Protein AF-A0A3D0PUE8-F1 (afdb_monomer)

pLDDT: mean 92.36, std 8.69, range [38.34, 98.5]

Solvent-accessible surface area (backbone atoms only — not comparable to full-atom values): 8683 Å² total; per-residue (Å²): 108,84,84,50,48,65,60,51,65,65,48,46,62,57,43,50,52,47,42,56,56,14,50,55,52,7,50,56,51,4,50,55,37,18,50,26,59,74,43,86,53,63,69,52,21,52,54,32,52,50,51,32,50,50,40,72,72,44,59,66,70,58,44,36,52,46,37,62,48,51,51,49,52,54,34,46,77,72,75,39,86,54,88,86,56,66,72,65,57,38,51,28,52,28,46,15,56,38,47,11,32,55,42,12,49,44,49,39,49,26,54,68,70,52,66,64,65,62,54,54,51,42,46,74,73,66,44,50,73,66,53,40,37,67,72,54,46,47,60,53,22,51,62,62,23,45,65,60,53,51,53,49,54,57,48,49,54,48,55,63,68,69,67,129

Mean predicted aligned error: 4.77 Å

Foldseek 3Di:
DVVCVVVCVVCVVVLVVLLVLLLVLLLVLLVLLLCQCPDPPVVSNVVSVVLLCVLQVDDLVVLLVCLVPVVCVVCVVVVHHCPPPDSSVSSSVSSNSNSSSVSNVLLNVLQVPDDVVLLVVCVVVVDDPVRCCVPPRPVSSCVSSVVVSVVSSVVSSVVSVPDD

Sequence (164 aa):
MKQYLPALLKALPTTLYLLFISVFFALILGFFLAWAEVGRIRPLKGIASVFISFMRGTPMLVQILLIFILIPMIAYQNGVDTNNWNPSLYAIVAFSLNESAFFAEIFRSAYLSLDRGQMEAAESLGMNKWQLFRRVIFPQAAASALPNTTNMILELMKNTSIEP

Nearest PDB structures (foldseek):
  3tui-assembly2_E  TM=7.353E-01  e=2.974E-04  Escherichia coli K-12
  7cad-assembly1_A  TM=7.618E-01  e=9.960E-04  Mycolicibacterium smegmatis MC2 155
  8y5f-assembly1_C  TM=7.911E-01  e=8.771E-03  Escherichia coli
  2onk-assembly2_I  TM=7.754E-01  e=1.117E-02  Archaeoglobus fulgidus
  2r6g-assembly1_F  TM=7.126E-01  e=6.888E-03  Escherichia coli K-12

Secondary structure (DSSP, 8-state):
-TTTHHHHHHHHHHHHHHHHHHHHHHHHHHHHHHHHHHSS-HHHHHHHHHHHHHHHHS-HHHHHHHHHHHHHHHHHHTT---TTS-THHHHHHHHHHHHHHHHHHHHHHHHHTS-HHHHHHHHHTT--HHHHIIIIIHHHHHHHHHHHHHHHHHHHHHHHHH--

Radius of gyration: 19.35 Å; Cα contacts (8 Å, |Δi|>4): 150; chains: 1; bounding box: 57×30×55 Å

Structure (mmCIF, N/CA/C/O backbone):
data_AF-A0A3D0PUE8-F1
#
_entry.id   AF-A0A3D0PUE8-F1
#
loop_
_atom_site.group_PDB
_atom_site.id
_atom_site.type_symbol
_atom_site.label_atom_id
_atom_site.label_alt_id
_atom_site.label_comp_id
_atom_site.label_asym_id
_atom_site.label_entity_id
_atom_site.label_seq_id
_atom_site.pdbx_PDB_ins_code
_atom_site.Cartn_x
_atom_site.Cartn_y
_atom_site.Cartn_z
_atom_site.occupancy
_atom_site.B_iso_or_equiv
_atom_site.auth_seq_id
_atom_site.auth_comp_id
_atom_site.auth_asym_id
_atom_site.auth_atom_id
_atom_site.pdbx_PDB_model_num
ATOM 1 N N . MET A 1 1 ? 34.997 -7.380 -2.656 1.00 60.44 1 MET A N 1
ATOM 2 C CA . MET A 1 1 ? 34.155 -6.260 -2.165 1.00 60.44 1 MET A CA 1
ATOM 3 C C . MET A 1 1 ? 34.496 -4.923 -2.839 1.00 60.44 1 MET A C 1
ATOM 5 O O . MET A 1 1 ? 33.617 -4.372 -3.484 1.00 60.44 1 MET A O 1
ATOM 9 N N . LYS A 1 2 ? 35.755 -4.440 -2.812 1.00 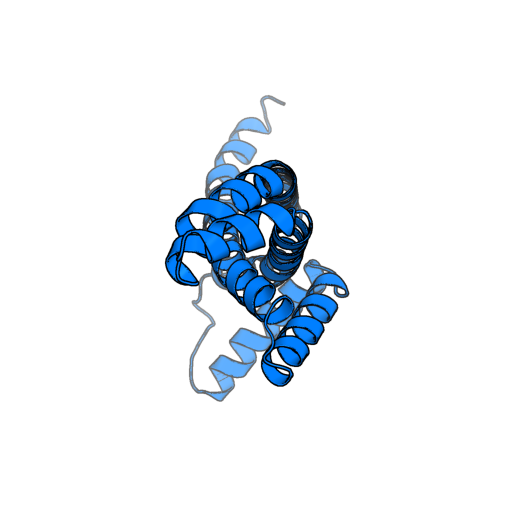66.62 2 LYS A N 1
ATOM 10 C CA . LYS A 1 2 ? 36.169 -3.181 -3.488 1.00 66.62 2 LYS A CA 1
ATOM 11 C C . LYS A 1 2 ? 35.883 -3.124 -5.003 1.00 66.62 2 LYS A C 1
ATOM 13 O O . LYS A 1 2 ? 35.601 -2.053 -5.515 1.00 66.62 2 LYS A O 1
ATOM 18 N N . GLN A 1 3 ? 35.904 -4.265 -5.696 1.00 74.75 3 GLN A N 1
ATOM 19 C CA . GLN A 1 3 ? 35.643 -4.353 -7.141 1.00 74.75 3 GLN A CA 1
ATOM 20 C C . GLN A 1 3 ? 34.153 -4.228 -7.522 1.00 74.75 3 GLN A C 1
ATOM 22 O O . GLN A 1 3 ? 33.846 -3.768 -8.614 1.00 74.75 3 GLN A O 1
ATOM 27 N N . TYR A 1 4 ? 33.228 -4.593 -6.626 1.00 76.62 4 TYR A N 1
ATOM 28 C CA . TYR A 1 4 ? 31.777 -4.543 -6.879 1.00 76.62 4 TYR A CA 1
ATOM 29 C C . TYR A 1 4 ? 31.131 -3.240 -6.397 1.00 76.62 4 TYR A C 1
ATOM 31 O O . TYR A 1 4 ? 30.050 -2.878 -6.851 1.00 76.62 4 TYR A O 1
ATOM 39 N N . LEU A 1 5 ? 31.809 -2.515 -5.501 1.00 82.00 5 LEU A N 1
ATOM 40 C CA . LEU A 1 5 ? 31.327 -1.259 -4.932 1.00 82.00 5 LEU A CA 1
ATOM 41 C C . LEU A 1 5 ? 30.954 -0.207 -6.002 1.00 82.00 5 LEU A C 1
ATOM 43 O O . LEU A 1 5 ? 29.880 0.375 -5.876 1.00 82.00 5 LEU A O 1
ATOM 47 N N . PRO A 1 6 ? 31.734 0.005 -7.084 1.00 82.06 6 PRO A N 1
ATOM 48 C CA . PRO A 1 6 ? 31.363 0.967 -8.126 1.00 82.06 6 PRO A CA 1
ATOM 49 C C . PRO A 1 6 ? 30.101 0.571 -8.905 1.00 82.06 6 PRO A C 1
ATOM 51 O O . PRO A 1 6 ? 29.294 1.431 -9.246 1.00 82.06 6 PRO A O 1
ATOM 54 N N . ALA A 1 7 ? 29.908 -0.725 -9.169 1.00 78.94 7 ALA A N 1
ATOM 55 C CA . ALA A 1 7 ? 28.719 -1.224 -9.859 1.00 78.94 7 ALA A CA 1
ATOM 56 C C . ALA A 1 7 ? 27.462 -1.086 -8.983 1.00 78.94 7 ALA A C 1
ATOM 58 O O . ALA A 1 7 ? 26.433 -0.610 -9.458 1.00 78.94 7 ALA A O 1
ATOM 59 N N . LEU A 1 8 ? 27.569 -1.411 -7.689 1.00 79.69 8 LEU A N 1
ATOM 60 C CA . LEU A 1 8 ? 26.483 -1.248 -6.715 1.00 79.69 8 LEU A CA 1
ATOM 61 C C . LEU 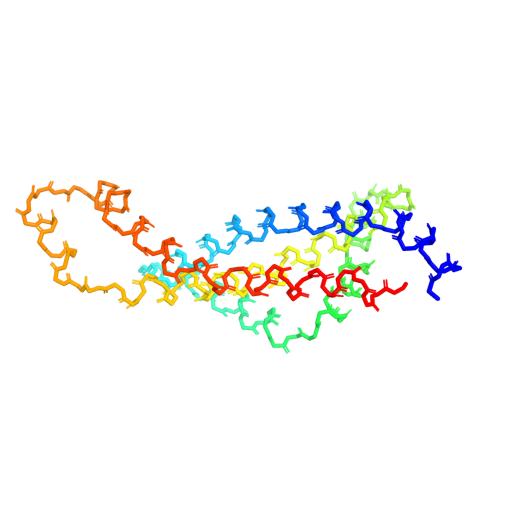A 1 8 ? 26.071 0.220 -6.554 1.00 79.69 8 LEU A C 1
ATOM 63 O O . LEU A 1 8 ? 24.885 0.538 -6.593 1.00 79.69 8 LEU A O 1
ATOM 67 N N . LEU A 1 9 ? 27.044 1.129 -6.439 1.00 81.81 9 LEU A N 1
ATOM 68 C CA . LEU A 1 9 ? 26.778 2.568 -6.343 1.00 81.81 9 LEU A CA 1
ATOM 69 C C . LEU A 1 9 ? 26.092 3.125 -7.597 1.00 81.81 9 LEU A C 1
ATOM 71 O O . LEU A 1 9 ? 25.341 4.091 -7.496 1.00 81.81 9 LEU A O 1
ATOM 75 N N . LYS A 1 10 ? 26.318 2.516 -8.767 1.00 82.81 10 LYS A N 1
ATOM 76 C CA . LYS A 1 10 ? 25.677 2.918 -10.024 1.00 82.81 10 LYS A CA 1
ATOM 77 C C . LYS A 1 10 ? 24.228 2.426 -10.142 1.00 82.81 10 LYS A C 1
ATOM 79 O O . LYS A 1 10 ? 23.424 3.115 -10.758 1.00 82.81 10 LYS A O 1
ATOM 84 N N . ALA A 1 11 ? 23.894 1.273 -9.561 1.00 80.56 11 ALA A N 1
ATOM 85 C CA . ALA A 1 11 ? 22.531 0.728 -9.560 1.00 80.56 11 ALA A CA 1
ATOM 86 C C . ALA A 1 11 ? 21.622 1.381 -8.500 1.00 80.56 11 ALA A C 1
ATOM 88 O O . ALA A 1 11 ? 20.415 1.508 -8.700 1.00 80.56 11 ALA A O 1
ATOM 89 N N . LEU A 1 12 ? 22.215 1.853 -7.398 1.00 85.62 12 LEU A N 1
ATOM 90 C CA . LEU A 1 12 ? 21.507 2.414 -6.246 1.00 85.62 12 LEU A CA 1
ATOM 91 C C . LEU A 1 12 ? 20.504 3.542 -6.583 1.00 85.62 12 LEU A C 1
ATOM 93 O O . LEU A 1 12 ? 19.388 3.489 -6.065 1.00 85.62 12 LEU A O 1
ATOM 97 N N . PRO A 1 13 ? 20.809 4.526 -7.456 1.00 88.38 13 PRO A N 1
ATOM 98 C CA . PRO A 1 13 ? 19.839 5.558 -7.826 1.00 88.38 13 PRO A CA 1
ATOM 99 C C . PRO A 1 13 ? 18.575 4.995 -8.483 1.00 88.38 13 PRO A C 1
ATOM 101 O O . PRO A 1 13 ? 17.479 5.459 -8.181 1.00 88.38 13 PRO A O 1
ATOM 104 N N . THR A 1 14 ? 18.710 3.979 -9.341 1.00 86.50 14 THR A N 1
ATOM 105 C CA . THR A 1 14 ? 17.568 3.341 -10.011 1.00 86.50 1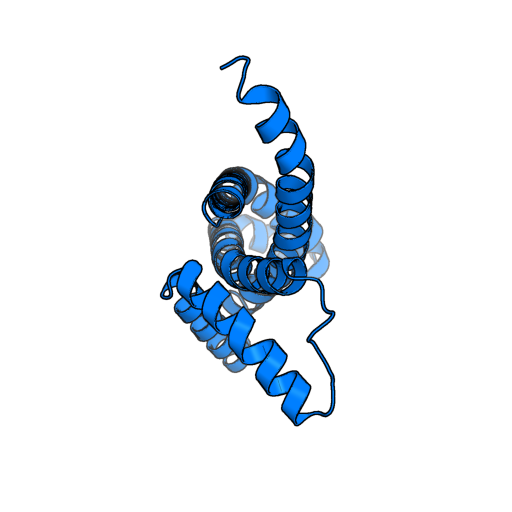4 THR A CA 1
ATOM 106 C C . THR A 1 14 ? 16.711 2.576 -9.010 1.00 86.50 14 THR A C 1
ATOM 108 O O . THR A 1 14 ? 15.493 2.732 -9.007 1.00 86.50 14 THR A O 1
ATOM 111 N N . THR A 1 15 ? 17.334 1.819 -8.103 1.00 88.81 15 THR A N 1
ATOM 112 C CA . THR A 1 15 ? 16.630 1.115 -7.022 1.00 88.81 15 THR A CA 1
ATOM 113 C C . THR A 1 15 ? 15.844 2.087 -6.142 1.00 88.81 15 THR A C 1
ATOM 115 O O . THR A 1 15 ? 14.664 1.864 -5.883 1.00 88.81 15 THR A O 1
ATOM 118 N N . LEU A 1 16 ? 16.464 3.195 -5.719 1.00 91.56 16 LEU A N 1
ATOM 119 C CA . LEU A 1 16 ? 15.796 4.214 -4.906 1.00 91.56 16 LEU A CA 1
ATOM 120 C C . LEU A 1 16 ? 14.664 4.906 -5.670 1.00 91.56 16 LEU A C 1
ATOM 122 O O . LEU A 1 16 ? 13.602 5.139 -5.100 1.00 91.56 16 LEU A O 1
ATOM 126 N N . TYR A 1 17 ? 14.866 5.206 -6.954 1.00 92.62 17 TYR A N 1
ATOM 127 C CA . TYR A 1 17 ? 13.831 5.77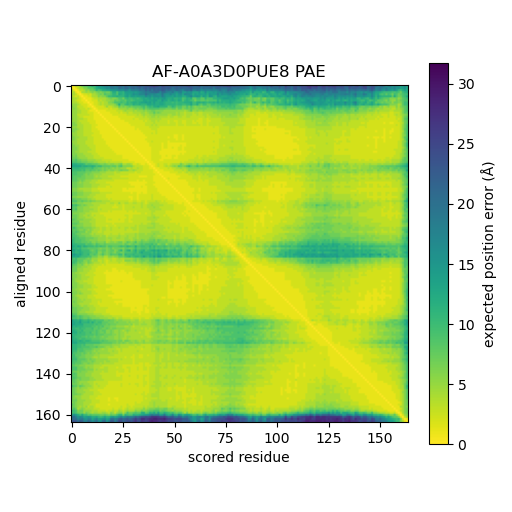9 -7.810 1.00 92.62 17 TYR A CA 1
ATOM 128 C C . TYR A 1 17 ? 12.602 4.866 -7.896 1.00 92.62 17 TYR A C 1
ATOM 130 O O . TYR A 1 17 ? 11.491 5.308 -7.602 1.00 92.62 17 TYR A O 1
ATOM 138 N N . LEU A 1 18 ? 12.800 3.585 -8.222 1.00 93.44 18 LEU A N 1
ATOM 139 C CA . LEU A 1 18 ? 11.717 2.602 -8.271 1.00 93.44 18 LEU A CA 1
ATOM 140 C C . LEU A 1 18 ? 11.032 2.472 -6.910 1.00 93.44 18 LEU A C 1
ATOM 142 O O . LEU A 1 18 ? 9.806 2.517 -6.842 1.00 93.44 18 LEU A O 1
ATOM 146 N N . LEU A 1 19 ? 11.810 2.373 -5.830 1.00 94.69 19 LEU A N 1
ATOM 147 C CA . LEU A 1 19 ? 11.302 2.234 -4.468 1.00 94.69 19 LEU A CA 1
ATOM 148 C C . LEU A 1 19 ? 10.396 3.407 -4.076 1.00 94.69 19 LEU A C 1
ATOM 150 O O . LEU A 1 19 ? 9.234 3.196 -3.739 1.00 94.69 19 LEU A O 1
ATOM 154 N N . PHE A 1 20 ? 10.901 4.642 -4.125 1.00 95.62 20 PHE A N 1
ATOM 155 C CA . PHE A 1 20 ? 10.160 5.801 -3.622 1.00 95.62 20 PHE A CA 1
ATOM 156 C C . PHE A 1 20 ? 8.887 6.072 -4.420 1.00 95.62 20 PHE A C 1
ATOM 158 O O . PHE A 1 20 ? 7.845 6.348 -3.824 1.00 95.62 20 PHE A O 1
ATOM 165 N N . ILE A 1 21 ? 8.950 5.968 -5.751 1.00 97.25 21 ILE A N 1
ATOM 166 C CA . ILE A 1 21 ? 7.777 6.198 -6.597 1.00 97.25 21 ILE A CA 1
ATOM 167 C C . ILE A 1 21 ? 6.743 5.088 -6.387 1.00 97.25 21 ILE A C 1
ATOM 169 O O . ILE A 1 21 ? 5.560 5.383 -6.213 1.00 97.25 21 ILE A O 1
ATOM 173 N N . SER A 1 22 ? 7.180 3.826 -6.326 1.00 97.06 22 SER A N 1
ATOM 174 C CA . SER A 1 22 ? 6.259 2.702 -6.141 1.00 97.06 22 SER A CA 1
ATOM 175 C C . SER A 1 22 ? 5.559 2.764 -4.788 1.00 97.06 22 SER A C 1
ATOM 177 O O . SER A 1 22 ? 4.335 2.645 -4.735 1.00 97.06 22 SER A O 1
ATOM 179 N N . VAL A 1 23 ? 6.318 3.026 -3.714 1.00 97.81 23 VAL A N 1
ATOM 180 C CA . VAL A 1 23 ? 5.795 3.191 -2.349 1.00 97.81 23 VAL A CA 1
ATOM 181 C C . VAL A 1 23 ? 4.814 4.354 -2.278 1.00 97.81 23 VAL A C 1
ATOM 183 O O . VAL A 1 23 ? 3.758 4.211 -1.672 1.00 97.81 23 VAL A O 1
ATOM 186 N N . PHE A 1 24 ? 5.112 5.492 -2.911 1.00 98.12 24 PHE A N 1
ATOM 187 C CA . PHE A 1 24 ? 4.215 6.648 -2.904 1.00 98.12 24 PHE A CA 1
ATOM 188 C C . PHE A 1 24 ? 2.816 6.293 -3.431 1.00 98.12 24 PHE A C 1
ATOM 190 O O . PHE A 1 24 ? 1.818 6.528 -2.747 1.00 98.12 24 PHE A O 1
ATOM 197 N N . PHE A 1 25 ? 2.733 5.668 -4.608 1.00 98.44 25 PHE A N 1
ATOM 198 C CA . PHE A 1 25 ? 1.449 5.249 -5.173 1.00 98.44 25 PHE A CA 1
ATOM 199 C C . PHE A 1 25 ? 0.815 4.086 -4.400 1.00 98.44 25 PHE A C 1
ATOM 201 O O . PHE A 1 25 ? -0.403 4.073 -4.215 1.00 98.44 25 PHE A O 1
ATOM 208 N N . ALA A 1 26 ? 1.621 3.149 -3.895 1.00 98.38 26 ALA A N 1
ATOM 209 C CA . ALA A 1 26 ? 1.143 2.025 -3.099 1.00 98.38 26 ALA A CA 1
ATOM 210 C C . ALA A 1 26 ? 0.500 2.474 -1.779 1.00 98.38 26 ALA A C 1
ATOM 212 O O . ALA A 1 26 ? -0.549 1.955 -1.408 1.00 98.38 26 ALA A O 1
ATOM 213 N N . LEU A 1 27 ? 1.076 3.467 -1.092 1.00 98.06 27 LEU A N 1
ATOM 214 C CA . LEU A 1 27 ? 0.512 4.042 0.134 1.00 98.06 27 LEU A CA 1
ATOM 215 C C . LEU A 1 27 ? -0.839 4.711 -0.135 1.00 98.06 27 LEU A C 1
ATOM 217 O O . LEU A 1 27 ? -1.785 4.516 0.628 1.00 98.06 27 LEU A O 1
ATOM 221 N N . ILE A 1 28 ? -0.944 5.474 -1.230 1.00 98.31 28 ILE A N 1
ATOM 222 C CA . ILE A 1 28 ? -2.191 6.139 -1.630 1.00 98.31 28 ILE A CA 1
ATOM 223 C C . ILE A 1 28 ? -3.268 5.097 -1.931 1.00 98.31 28 ILE A C 1
ATOM 225 O O . ILE A 1 28 ? -4.354 5.139 -1.352 1.00 98.31 28 ILE A O 1
ATOM 229 N N . LEU A 1 29 ? -2.971 4.143 -2.814 1.00 98.50 29 LEU A N 1
ATOM 230 C CA . LEU A 1 29 ? -3.930 3.119 -3.214 1.00 98.50 29 LEU A CA 1
ATOM 231 C C . LEU A 1 29 ? -4.293 2.203 -2.036 1.00 98.50 29 LEU A C 1
ATOM 233 O O . LEU A 1 29 ? -5.471 1.939 -1.801 1.00 98.50 29 LEU A O 1
ATOM 237 N N . GLY A 1 30 ? -3.304 1.798 -1.239 1.00 98.44 30 GLY A N 1
ATOM 238 C CA . GLY A 1 30 ? -3.491 0.978 -0.046 1.00 98.44 30 GLY A CA 1
ATOM 239 C C . GLY A 1 30 ? -4.369 1.655 1.003 1.00 98.44 30 GLY A C 1
ATOM 240 O O . GLY A 1 30 ? -5.220 1.002 1.603 1.00 98.44 30 GLY A O 1
ATOM 241 N N . PHE A 1 31 ? -4.249 2.974 1.181 1.00 97.50 31 PHE A N 1
ATOM 242 C CA . PHE A 1 31 ? -5.142 3.739 2.053 1.00 97.50 31 PHE A CA 1
ATOM 243 C C . PHE A 1 31 ? -6.603 3.657 1.595 1.00 97.50 31 PHE A C 1
ATOM 245 O O . PHE A 1 31 ? -7.487 3.359 2.402 1.00 97.50 31 PHE A O 1
ATOM 252 N N . PHE A 1 32 ? -6.871 3.873 0.303 1.00 97.81 32 PHE A N 1
ATOM 253 C CA . PHE A 1 32 ? -8.232 3.793 -0.235 1.00 97.81 32 PHE A CA 1
ATOM 254 C C . PHE A 1 32 ? -8.802 2.371 -0.189 1.00 97.81 32 PHE A C 1
ATOM 256 O O . PHE A 1 32 ? -9.976 2.198 0.139 1.00 97.81 32 PHE A O 1
ATOM 263 N N . LEU A 1 33 ? -7.977 1.356 -0.453 1.00 98.38 33 LEU A N 1
ATOM 264 C CA . LEU A 1 33 ? -8.355 -0.053 -0.329 1.00 98.38 33 LEU A CA 1
ATOM 265 C C . LEU A 1 33 ? -8.684 -0.428 1.124 1.00 98.38 33 LEU A C 1
ATOM 267 O O . LEU A 1 33 ? -9.711 -1.056 1.379 1.00 98.38 33 LEU A O 1
ATOM 271 N N . ALA A 1 34 ? -7.875 0.010 2.092 1.00 97.69 34 ALA A N 1
ATOM 272 C CA . ALA A 1 34 ? -8.160 -0.190 3.512 1.00 97.69 34 ALA A CA 1
ATOM 273 C C . ALA A 1 34 ? -9.459 0.507 3.935 1.00 97.69 34 ALA A C 1
ATOM 275 O O . ALA A 1 34 ? -10.281 -0.068 4.650 1.00 97.69 34 ALA A O 1
ATOM 276 N N . TRP A 1 35 ? -9.667 1.741 3.471 1.00 95.50 35 TRP A N 1
ATOM 277 C CA . TRP A 1 35 ? -10.888 2.494 3.736 1.00 95.50 35 TRP A CA 1
ATOM 278 C C . TRP A 1 35 ? -12.131 1.795 3.168 1.00 95.50 35 TRP A C 1
ATOM 280 O O . TRP A 1 35 ? -13.151 1.706 3.854 1.00 95.50 35 TRP A O 1
ATOM 290 N N . ALA A 1 36 ? -12.037 1.238 1.959 1.00 97.06 36 ALA A N 1
ATOM 291 C CA . ALA A 1 36 ? -13.081 0.420 1.347 1.00 97.06 36 ALA A CA 1
ATOM 292 C C . ALA A 1 36 ? -13.390 -0.856 2.152 1.00 97.06 36 ALA A C 1
ATOM 294 O O . ALA A 1 36 ? -14.560 -1.164 2.382 1.00 97.06 36 ALA A O 1
ATOM 295 N N . GLU A 1 37 ? -12.357 -1.566 2.617 1.00 95.62 37 GLU A N 1
ATOM 296 C CA . GLU A 1 37 ? -12.464 -2.809 3.397 1.00 95.62 37 GLU A CA 1
ATOM 297 C C . GLU A 1 37 ? -13.144 -2.621 4.761 1.00 95.62 37 GLU A C 1
ATOM 299 O O . GLU A 1 37 ? -13.954 -3.449 5.197 1.00 95.62 37 GLU A O 1
ATOM 304 N N . VAL A 1 38 ? -12.805 -1.523 5.442 1.00 93.44 38 VAL A N 1
ATOM 305 C CA . VAL A 1 38 ? -13.369 -1.138 6.746 1.00 93.44 38 VAL A CA 1
ATOM 306 C C . VAL A 1 38 ? -14.743 -0.476 6.594 1.00 93.44 38 VAL A C 1
ATOM 308 O O . VAL A 1 38 ? -15.562 -0.486 7.517 1.00 93.44 38 VAL A O 1
ATOM 311 N N . GLY A 1 39 ? -15.008 0.110 5.428 1.00 90.25 39 GLY A N 1
ATOM 312 C CA . GLY A 1 39 ? -16.238 0.817 5.118 1.00 90.25 39 GLY A CA 1
ATOM 313 C C . GLY A 1 39 ? -17.491 -0.066 5.125 1.00 90.25 39 GLY A C 1
ATOM 314 O O . GLY A 1 39 ? -17.459 -1.295 5.143 1.00 90.25 39 GLY A O 1
ATOM 315 N N . ARG A 1 40 ? -18.655 0.594 5.084 1.00 90.38 40 ARG A N 1
ATOM 316 C CA . ARG A 1 40 ? -19.973 -0.073 5.078 1.00 90.38 40 ARG A CA 1
ATOM 317 C C . ARG A 1 40 ? -20.526 -0.334 3.668 1.00 90.38 40 ARG A C 1
ATOM 319 O O . ARG A 1 40 ? -21.549 -1.001 3.528 1.00 90.38 40 ARG A O 1
ATOM 326 N N . ILE A 1 41 ? -19.881 0.198 2.627 1.00 94.75 41 ILE A N 1
ATOM 327 C CA . ILE A 1 41 ? -20.353 0.129 1.236 1.00 94.75 41 ILE A CA 1
ATOM 328 C C . ILE A 1 41 ? -19.995 -1.243 0.649 1.00 94.75 41 ILE A C 1
ATOM 330 O O . ILE A 1 41 ? -18.866 -1.468 0.220 1.00 94.75 41 ILE A O 1
ATOM 334 N N . ARG A 1 42 ? -20.966 -2.168 0.626 1.00 93.44 42 ARG A N 1
ATOM 335 C CA . ARG A 1 42 ? -20.748 -3.578 0.241 1.00 93.44 42 ARG A CA 1
ATOM 336 C C . ARG A 1 42 ? -20.090 -3.774 -1.136 1.00 93.44 42 ARG A C 1
ATOM 338 O O . ARG A 1 42 ? -19.160 -4.573 -1.192 1.00 93.44 42 ARG A O 1
ATOM 345 N N . PRO A 1 43 ? -20.498 -3.077 -2.219 1.00 95.19 43 PRO A N 1
ATOM 346 C CA . PRO A 1 43 ? -19.843 -3.249 -3.519 1.00 95.19 43 PRO A CA 1
ATOM 347 C C . PRO A 1 43 ? -18.371 -2.831 -3.496 1.00 95.19 43 PRO A C 1
ATOM 349 O O . PRO A 1 43 ? -17.517 -3.544 -4.010 1.00 95.19 43 PRO A O 1
ATOM 352 N N . LEU A 1 44 ? -18.071 -1.706 -2.840 1.00 95.44 44 LEU A N 1
ATOM 353 C CA . LEU A 1 44 ? -16.713 -1.178 -2.742 1.00 95.44 44 LEU A CA 1
ATOM 354 C C . LEU A 1 44 ? -15.810 -2.123 -1.939 1.00 95.44 44 LEU A C 1
ATOM 356 O O . LEU A 1 44 ? -14.695 -2.413 -2.361 1.00 95.44 44 LEU A O 1
ATOM 360 N N . LYS A 1 45 ? -16.337 -2.667 -0.836 1.00 96.81 45 LYS A N 1
ATOM 361 C CA . LYS A 1 45 ? -15.669 -3.712 -0.060 1.00 96.81 45 LYS A CA 1
ATOM 362 C C . LYS A 1 45 ? -15.403 -4.961 -0.901 1.00 96.81 45 LYS A C 1
ATOM 364 O O . LYS A 1 45 ? -14.287 -5.449 -0.908 1.00 96.81 45 LYS A O 1
ATOM 369 N N . GLY A 1 46 ? -16.395 -5.455 -1.644 1.00 96.81 46 GLY A N 1
ATOM 370 C CA . GLY A 1 46 ? -16.226 -6.641 -2.492 1.00 96.81 46 GLY A CA 1
ATOM 371 C C . GLY A 1 46 ? -15.122 -6.471 -3.539 1.00 96.81 46 GLY A C 1
ATOM 372 O O . GLY A 1 46 ? -14.275 -7.349 -3.684 1.00 96.81 46 GLY A O 1
ATOM 373 N N . ILE A 1 47 ? -15.087 -5.320 -4.219 1.00 97.25 47 ILE A N 1
ATOM 374 C CA . ILE A 1 47 ? -14.042 -5.000 -5.204 1.00 97.25 47 ILE A CA 1
ATOM 375 C C . ILE A 1 47 ? -12.663 -4.939 -4.533 1.00 97.25 47 ILE A C 1
ATOM 377 O O . ILE A 1 47 ? -11.720 -5.555 -5.029 1.00 97.25 47 ILE A O 1
ATOM 381 N N . ALA A 1 48 ? -12.548 -4.249 -3.394 1.00 97.75 48 ALA A N 1
ATOM 382 C CA . ALA A 1 48 ? -11.294 -4.154 -2.651 1.00 97.75 48 ALA A CA 1
ATOM 383 C C . ALA A 1 48 ? -10.815 -5.529 -2.154 1.00 97.75 48 ALA A C 1
ATOM 385 O O . ALA A 1 48 ? -9.658 -5.879 -2.371 1.00 97.75 48 ALA A O 1
ATOM 386 N N . SER A 1 49 ? -11.703 -6.343 -1.575 1.00 97.69 49 SER A N 1
ATOM 387 C CA . SER A 1 49 ? -11.405 -7.704 -1.112 1.00 97.69 49 SER A CA 1
ATOM 388 C C . SER A 1 49 ? -10.849 -8.584 -2.233 1.00 97.69 49 SER A C 1
ATOM 390 O O . SER A 1 49 ? -9.857 -9.287 -2.032 1.00 97.69 49 SER A O 1
ATOM 392 N N . VAL A 1 50 ? -11.475 -8.552 -3.417 1.00 98.12 50 VAL A N 1
ATOM 393 C CA . VAL A 1 50 ? -11.032 -9.331 -4.584 1.00 98.12 50 VAL A CA 1
ATOM 394 C C . VAL A 1 50 ? -9.671 -8.841 -5.067 1.00 98.12 50 VAL A C 1
ATOM 396 O O . VAL A 1 50 ? -8.774 -9.659 -5.253 1.00 98.12 50 VAL A O 1
ATOM 399 N N . PHE A 1 51 ? -9.493 -7.525 -5.211 1.00 98.19 51 PHE A N 1
ATOM 400 C CA . PHE A 1 51 ? -8.214 -6.934 -5.604 1.00 98.19 51 PHE A CA 1
ATOM 401 C C . PHE A 1 51 ? -7.087 -7.332 -4.643 1.00 98.19 51 PHE A C 1
ATOM 403 O O . PHE A 1 51 ? -6.061 -7.851 -5.077 1.00 98.19 51 PHE A O 1
ATOM 410 N N . ILE A 1 52 ? -7.293 -7.148 -3.334 1.00 98.25 52 ILE A N 1
ATOM 411 C CA . ILE A 1 52 ? -6.293 -7.453 -2.303 1.00 98.25 52 ILE A CA 1
ATOM 412 C C . ILE A 1 52 ? -5.940 -8.942 -2.332 1.00 98.25 52 ILE A C 1
ATOM 414 O O . ILE A 1 52 ? -4.765 -9.303 -2.301 1.00 98.25 52 ILE A O 1
ATOM 418 N N . SER A 1 53 ? -6.951 -9.808 -2.422 1.00 97.62 53 SER A N 1
ATOM 419 C CA . SER A 1 53 ? -6.758 -11.261 -2.443 1.00 97.62 53 SER A CA 1
ATOM 420 C C . SER A 1 53 ? -6.008 -11.717 -3.696 1.00 97.62 53 SER A C 1
ATOM 422 O O . SER A 1 53 ? -5.114 -12.552 -3.601 1.00 97.62 53 SER A O 1
ATOM 424 N N . PHE A 1 54 ? -6.322 -11.143 -4.860 1.00 97.38 54 PHE A N 1
ATOM 425 C CA . PHE A 1 54 ? -5.631 -11.432 -6.116 1.00 97.38 54 PHE A CA 1
ATOM 426 C C . PHE A 1 54 ? -4.161 -10.994 -6.081 1.00 97.38 54 PHE A C 1
ATOM 428 O O . PHE A 1 54 ? -3.274 -11.790 -6.396 1.00 97.38 54 PHE A O 1
ATOM 435 N N . MET A 1 55 ? -3.895 -9.755 -5.654 1.00 97.19 55 MET A N 1
ATOM 436 C CA . MET A 1 55 ? -2.538 -9.202 -5.615 1.00 97.19 55 MET A CA 1
ATOM 437 C C . MET A 1 55 ? -1.653 -9.914 -4.591 1.00 97.19 55 MET A C 1
ATOM 439 O O . MET A 1 55 ? -0.472 -10.122 -4.844 1.00 97.19 55 MET A O 1
ATOM 443 N N . ARG A 1 56 ? -2.209 -10.351 -3.458 1.00 95.06 56 ARG A N 1
ATOM 444 C CA . ARG A 1 56 ? -1.453 -11.120 -2.457 1.00 95.06 56 ARG A CA 1
ATOM 445 C C . ARG A 1 56 ? -1.329 -12.604 -2.795 1.00 95.06 56 AR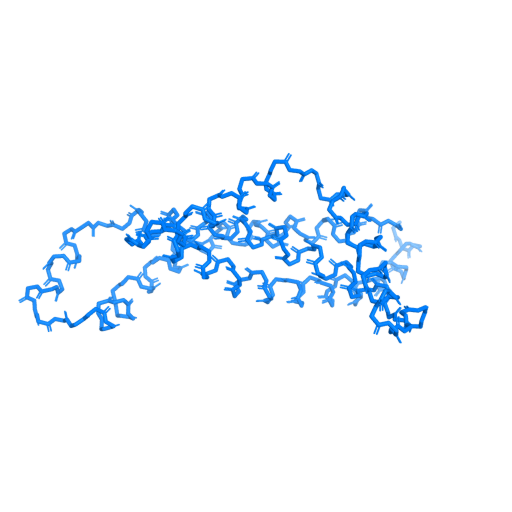G A C 1
ATOM 447 O O . ARG A 1 56 ? -0.402 -13.256 -2.329 1.00 95.06 56 ARG A O 1
ATOM 454 N N . GLY A 1 57 ? -2.258 -13.140 -3.586 1.00 95.44 57 GLY A N 1
ATOM 455 C CA . GLY A 1 57 ? -2.255 -14.537 -4.026 1.00 95.44 57 GLY A CA 1
ATOM 456 C C . GLY A 1 57 ? -1.383 -14.810 -5.253 1.00 95.44 57 GLY A C 1
ATOM 457 O O . GLY A 1 57 ? -1.138 -15.971 -5.572 1.00 95.44 57 GLY A O 1
ATOM 458 N N . THR A 1 58 ? -0.912 -13.766 -5.941 1.00 94.81 58 THR A N 1
ATOM 459 C CA . THR A 1 58 ? -0.145 -13.887 -7.189 1.00 94.81 58 THR A CA 1
ATOM 460 C C . THR A 1 58 ? 1.318 -13.497 -6.958 1.00 94.81 58 THR A C 1
ATOM 462 O O . THR A 1 58 ? 1.559 -12.419 -6.415 1.00 94.81 58 THR A O 1
ATOM 465 N N . PRO A 1 59 ? 2.309 -14.292 -7.403 1.00 93.31 59 PRO A N 1
ATOM 466 C CA . PRO A 1 59 ? 3.720 -13.925 -7.278 1.00 93.31 59 PRO A CA 1
ATOM 467 C C . PRO A 1 59 ? 4.038 -12.577 -7.944 1.00 93.31 59 PRO A C 1
ATOM 469 O O . PRO A 1 59 ? 3.559 -12.313 -9.047 1.00 93.31 59 PRO A O 1
ATOM 472 N N . MET A 1 60 ? 4.892 -11.759 -7.316 1.00 91.50 60 MET A N 1
ATOM 473 C CA . MET A 1 60 ? 5.290 -10.437 -7.834 1.00 91.50 60 MET A CA 1
ATOM 474 C C . MET A 1 60 ? 5.812 -10.512 -9.277 1.00 91.50 60 MET A C 1
ATOM 476 O O . MET A 1 60 ? 5.354 -9.764 -10.136 1.00 91.50 60 MET A O 1
ATOM 480 N N . LEU A 1 61 ? 6.683 -11.484 -9.569 1.00 91.56 61 LEU A N 1
ATOM 481 C CA . LEU A 1 61 ? 7.244 -11.691 -10.908 1.00 91.56 61 LEU A CA 1
ATOM 482 C C . LEU A 1 61 ? 6.157 -11.906 -11.976 1.00 91.56 61 LEU A C 1
ATOM 484 O O . LEU A 1 61 ? 6.256 -11.401 -13.092 1.00 91.56 61 LEU A O 1
ATOM 488 N N . VAL A 1 62 ? 5.085 -12.631 -11.633 1.00 94.62 62 VAL A N 1
ATOM 489 C CA . VAL A 1 62 ? 3.948 -12.845 -12.543 1.00 94.62 62 VAL A CA 1
ATOM 490 C C . VAL A 1 62 ? 3.207 -11.533 -12.781 1.00 94.62 62 VAL A C 1
ATOM 492 O O . VAL A 1 62 ? 2.808 -11.256 -13.907 1.00 94.62 62 VAL A O 1
ATOM 495 N N . GLN A 1 63 ? 3.044 -10.701 -11.752 1.00 94.88 63 GLN A N 1
ATOM 496 C CA . GLN A 1 63 ? 2.395 -9.396 -11.893 1.00 94.88 63 GLN A CA 1
ATOM 497 C C . GLN A 1 63 ? 3.215 -8.456 -12.774 1.00 94.88 63 GLN A C 1
ATOM 499 O O . GLN A 1 63 ? 2.648 -7.791 -13.636 1.00 94.88 63 GLN A O 1
ATOM 504 N N . ILE A 1 64 ? 4.538 -8.452 -12.622 1.00 92.94 64 ILE A N 1
ATOM 505 C CA . ILE A 1 64 ? 5.443 -7.669 -13.466 1.00 92.94 64 ILE A CA 1
ATOM 506 C C . ILE A 1 64 ? 5.337 -8.130 -14.915 1.00 92.94 64 ILE A C 1
ATOM 508 O O . ILE A 1 64 ? 5.062 -7.309 -15.787 1.00 92.94 64 ILE A O 1
ATOM 512 N N . LEU A 1 65 ? 5.422 -9.440 -15.170 1.00 93.50 65 LEU A N 1
ATOM 513 C CA . LEU A 1 65 ? 5.235 -10.003 -16.509 1.00 93.50 65 LEU A CA 1
ATOM 514 C C . LEU A 1 65 ? 3.881 -9.607 -17.119 1.00 93.50 65 LEU A C 1
ATOM 516 O O . LEU A 1 65 ? 3.820 -9.176 -18.269 1.00 93.50 65 LEU A O 1
ATOM 520 N N . LEU A 1 66 ? 2.796 -9.719 -16.347 1.00 95.06 66 LEU A N 1
ATOM 521 C CA . LEU A 1 66 ? 1.463 -9.325 -16.797 1.00 95.06 66 LEU A CA 1
ATOM 522 C C . LEU A 1 66 ? 1.406 -7.838 -17.142 1.00 95.06 66 LEU A C 1
ATOM 524 O O . LEU A 1 66 ? 0.872 -7.492 -18.187 1.00 95.06 66 LEU A O 1
ATOM 528 N N . ILE A 1 67 ? 1.971 -6.959 -16.318 1.00 95.31 67 ILE A N 1
ATOM 529 C CA . ILE A 1 67 ? 1.989 -5.516 -16.582 1.00 95.31 67 ILE A CA 1
ATOM 530 C C . ILE A 1 67 ? 2.828 -5.181 -17.822 1.00 95.31 67 ILE A C 1
ATOM 532 O O . ILE A 1 67 ? 2.390 -4.379 -18.651 1.00 95.31 67 ILE A O 1
ATOM 536 N N . PHE A 1 68 ? 3.977 -5.837 -17.996 1.00 92.38 68 PHE A N 1
ATOM 537 C CA . PHE A 1 68 ? 4.835 -5.693 -19.175 1.00 92.38 68 PHE A CA 1
ATOM 538 C C . PHE A 1 68 ? 4.165 -6.153 -20.476 1.00 92.38 68 PHE A C 1
ATOM 540 O O . PHE A 1 68 ? 4.530 -5.668 -21.542 1.00 92.38 68 PHE A O 1
ATOM 547 N N . ILE A 1 69 ? 3.184 -7.057 -20.414 1.00 93.19 69 ILE A N 1
ATOM 548 C CA . ILE A 1 69 ? 2.446 -7.536 -21.593 1.00 93.19 69 ILE A CA 1
ATOM 549 C C . ILE A 1 69 ? 1.154 -6.737 -21.802 1.00 93.19 69 ILE A C 1
ATOM 551 O O . ILE A 1 69 ? 0.882 -6.255 -22.902 1.00 93.19 69 ILE A O 1
ATOM 555 N N . LEU A 1 70 ? 0.344 -6.591 -20.752 1.00 95.06 70 LEU A N 1
ATOM 556 C CA . LEU A 1 70 ? -1.005 -6.038 -20.836 1.00 95.06 70 LEU A CA 1
ATOM 557 C C . LEU A 1 70 ? -1.000 -4.541 -21.138 1.00 95.06 70 LEU A C 1
ATOM 559 O O . LEU A 1 70 ? -1.820 -4.106 -21.942 1.00 95.06 70 LEU A O 1
ATOM 563 N N . ILE A 1 71 ? -0.094 -3.750 -20.543 1.00 94.44 71 ILE A N 1
ATOM 564 C CA . ILE A 1 71 ? -0.065 -2.301 -20.802 1.00 94.44 71 ILE A CA 1
ATOM 565 C C . ILE A 1 71 ? 0.260 -2.015 -22.277 1.00 94.44 71 ILE A C 1
ATOM 567 O O . ILE A 1 71 ? -0.553 -1.338 -22.911 1.00 94.44 71 ILE A O 1
ATOM 571 N N . PRO A 1 72 ? 1.356 -2.539 -22.869 1.00 93.75 72 PRO A N 1
ATOM 572 C CA . PRO A 1 72 ? 1.635 -2.343 -24.293 1.00 93.75 72 PRO A CA 1
ATOM 573 C C . PRO A 1 72 ? 0.530 -2.875 -25.203 1.00 93.75 72 PRO A C 1
ATOM 575 O O . PRO A 1 72 ? 0.148 -2.209 -26.161 1.00 93.75 72 PRO A O 1
ATOM 578 N N . MET A 1 73 ? -0.027 -4.051 -24.889 1.00 93.62 73 MET A N 1
ATOM 579 C CA . MET A 1 73 ? -1.101 -4.656 -25.679 1.00 93.62 73 MET A CA 1
ATOM 580 C C . MET A 1 73 ? -2.350 -3.767 -25.720 1.00 93.62 73 MET A C 1
ATOM 582 O O . MET A 1 73 ? -2.879 -3.498 -26.799 1.00 93.62 73 MET A O 1
ATOM 586 N N . ILE A 1 74 ? -2.812 -3.291 -24.561 1.00 94.06 74 ILE A N 1
ATOM 587 C CA . ILE A 1 74 ? -3.980 -2.407 -24.468 1.00 94.06 74 ILE A CA 1
ATOM 588 C C . ILE A 1 74 ? -3.674 -1.063 -25.137 1.00 94.06 74 ILE A C 1
ATOM 590 O O . ILE A 1 74 ? -4.505 -0.546 -25.879 1.00 94.06 74 ILE A O 1
ATOM 594 N N . ALA A 1 75 ? -2.489 -0.495 -24.917 1.00 93.12 75 ALA A N 1
ATOM 595 C CA . ALA A 1 75 ? -2.092 0.771 -25.525 1.00 93.12 75 ALA A CA 1
ATOM 596 C C . ALA A 1 75 ? -2.083 0.688 -27.061 1.00 93.12 75 ALA A C 1
ATOM 598 O O . ALA A 1 75 ? -2.694 1.530 -27.721 1.00 93.12 75 ALA A O 1
ATOM 599 N N . TYR A 1 76 ? -1.510 -0.379 -27.623 1.00 92.88 76 TYR A N 1
ATOM 600 C CA . TYR A 1 76 ? -1.496 -0.628 -29.064 1.00 92.88 76 TYR A CA 1
ATOM 601 C C . TYR A 1 76 ? -2.912 -0.741 -29.648 1.00 92.88 76 TYR A C 1
ATOM 603 O O . TYR A 1 76 ? -3.207 -0.134 -30.676 1.00 92.88 76 TYR A O 1
ATOM 611 N N . GLN A 1 77 ? -3.824 -1.443 -28.962 1.00 93.50 77 GLN A N 1
ATOM 612 C CA . GLN A 1 77 ? -5.237 -1.530 -29.363 1.00 93.50 77 GLN A CA 1
ATOM 613 C C . GLN A 1 77 ? -5.945 -0.166 -29.386 1.00 93.50 77 GLN A C 1
ATOM 615 O O . GLN A 1 77 ? -6.903 0.014 -30.134 1.00 93.50 77 GLN A O 1
ATOM 620 N N . ASN A 1 78 ? -5.466 0.797 -28.597 1.00 93.69 78 ASN A N 1
ATOM 621 C CA . ASN A 1 78 ? -5.969 2.169 -28.554 1.00 93.69 78 ASN A CA 1
ATOM 622 C C . ASN A 1 78 ? -5.156 3.136 -29.442 1.00 93.69 78 ASN A C 1
ATOM 624 O O . ASN A 1 78 ? -5.327 4.350 -29.340 1.00 93.69 78 ASN A O 1
ATOM 628 N N . GLY A 1 79 ? -4.274 2.624 -30.311 1.00 92.25 79 GLY A N 1
ATOM 629 C CA . GLY A 1 79 ? -3.467 3.428 -31.235 1.00 92.25 79 GLY A CA 1
ATOM 630 C C . GLY A 1 79 ? -2.284 4.157 -30.587 1.00 92.25 79 GLY A C 1
ATOM 631 O O . GLY A 1 79 ? -1.749 5.092 -31.179 1.00 92.25 79 GLY A O 1
ATOM 632 N N . VAL A 1 80 ? -1.876 3.757 -29.379 1.00 92.56 80 VAL A N 1
ATOM 633 C CA . VAL A 1 80 ? -0.743 4.338 -28.647 1.00 92.56 80 VAL A CA 1
ATOM 634 C C . VAL A 1 80 ? 0.493 3.455 -28.817 1.00 92.56 80 VAL A C 1
ATOM 636 O O . VAL A 1 80 ? 0.475 2.278 -28.464 1.00 92.56 80 VAL A O 1
ATOM 639 N N . ASP A 1 81 ? 1.584 4.035 -29.322 1.00 88.81 81 ASP A N 1
ATOM 640 C CA . ASP A 1 81 ? 2.879 3.355 -29.416 1.00 88.81 81 ASP A CA 1
ATOM 641 C C . ASP A 1 81 ? 3.645 3.445 -28.086 1.00 88.81 81 ASP A C 1
ATOM 643 O O . ASP A 1 81 ? 3.994 4.532 -27.612 1.00 88.81 81 ASP A O 1
ATOM 647 N N . THR A 1 82 ? 3.913 2.287 -27.483 1.00 87.56 82 THR A N 1
ATOM 648 C CA . THR A 1 82 ? 4.634 2.153 -26.212 1.00 87.56 82 THR A CA 1
ATOM 649 C C . THR A 1 82 ? 6.080 1.685 -26.373 1.00 87.56 82 THR A C 1
ATOM 651 O O . THR A 1 82 ? 6.763 1.502 -25.366 1.00 87.56 82 THR A O 1
ATOM 654 N N . ASN A 1 83 ? 6.581 1.500 -27.601 1.00 84.75 83 ASN A N 1
ATOM 655 C CA . ASN A 1 83 ? 7.928 0.962 -27.848 1.00 84.75 83 ASN A CA 1
ATOM 656 C C . ASN A 1 83 ? 9.045 1.828 -27.244 1.00 84.75 83 ASN A C 1
ATOM 658 O O . ASN A 1 83 ? 10.085 1.313 -26.845 1.00 84.75 83 ASN A O 1
ATOM 662 N N . ASN A 1 84 ? 8.816 3.140 -27.142 1.00 87.62 84 ASN A N 1
ATOM 663 C CA . ASN A 1 84 ? 9.773 4.102 -26.587 1.00 87.62 84 ASN A CA 1
ATOM 664 C C . ASN A 1 84 ? 9.524 4.433 -25.105 1.00 87.62 84 ASN A C 1
ATOM 666 O O . ASN A 1 84 ? 10.145 5.350 -24.564 1.00 87.62 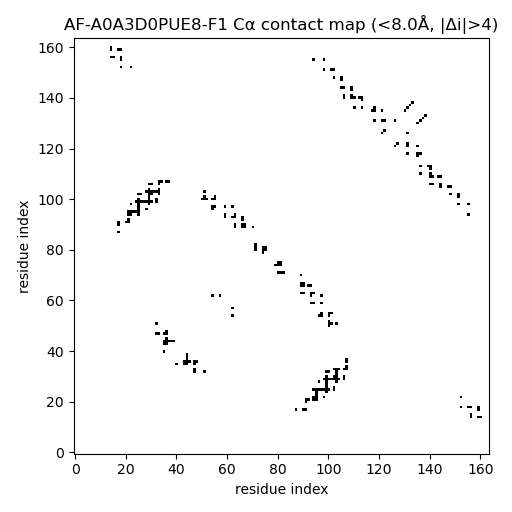84 ASN A O 1
ATOM 670 N N . TRP A 1 85 ? 8.585 3.752 -24.441 1.00 91.25 85 TRP A N 1
ATOM 671 C CA . TRP A 1 85 ? 8.298 4.013 -23.032 1.00 91.25 85 TRP A CA 1
ATOM 672 C C . TRP A 1 85 ? 9.418 3.480 -22.142 1.00 91.25 85 TRP A C 1
ATOM 674 O O . TRP A 1 85 ? 10.013 2.438 -22.409 1.00 91.25 85 TRP A O 1
ATOM 684 N N . ASN A 1 86 ? 9.692 4.191 -21.048 1.00 90.12 86 ASN A N 1
ATOM 685 C CA . ASN A 1 86 ? 10.709 3.774 -20.090 1.00 90.12 86 ASN A CA 1
ATOM 686 C C . ASN A 1 86 ? 10.281 2.456 -19.405 1.00 90.12 86 ASN A C 1
ATOM 688 O O . ASN A 1 86 ? 9.227 2.449 -18.762 1.00 90.12 86 ASN A O 1
ATOM 692 N N . PRO A 1 87 ? 11.094 1.380 -19.454 1.00 87.88 87 PRO A N 1
ATOM 693 C CA . PRO A 1 87 ? 10.778 0.101 -18.813 1.00 87.88 87 PRO A CA 1
ATOM 694 C C . PRO A 1 87 ? 10.467 0.204 -17.312 1.00 87.88 87 PRO A C 1
ATOM 696 O O . PRO A 1 87 ? 9.667 -0.561 -16.777 1.00 87.88 87 PRO A O 1
ATOM 699 N N . SER A 1 88 ? 11.046 1.204 -16.642 1.00 90.38 88 SER A N 1
ATOM 700 C CA . SER A 1 88 ? 10.817 1.488 -15.221 1.00 90.38 88 SER A CA 1
ATOM 701 C C . SER A 1 88 ? 9.347 1.769 -14.906 1.00 90.38 88 SER A C 1
ATOM 703 O O . SER A 1 88 ? 8.909 1.523 -13.788 1.00 90.38 88 SER A O 1
ATOM 705 N N . LEU A 1 89 ? 8.571 2.270 -15.875 1.00 92.62 89 LEU A N 1
ATOM 706 C CA . LEU A 1 89 ? 7.149 2.558 -15.693 1.00 92.62 89 LEU A CA 1
ATOM 707 C C . LEU A 1 89 ? 6.348 1.281 -15.417 1.00 92.62 89 LEU A C 1
ATOM 709 O O . LEU A 1 89 ? 5.517 1.268 -14.513 1.00 92.62 89 LEU A O 1
ATOM 713 N N . TYR A 1 90 ? 6.623 0.200 -16.148 1.00 93.81 90 TYR A N 1
ATOM 714 C CA . TYR A 1 90 ? 5.944 -1.083 -15.953 1.00 93.81 90 TYR A CA 1
ATOM 715 C C . TYR A 1 90 ? 6.271 -1.673 -14.577 1.00 93.81 90 TYR A C 1
ATOM 717 O O . TYR A 1 90 ? 5.366 -2.104 -13.865 1.00 93.81 90 TYR A O 1
ATOM 725 N N . ALA A 1 91 ? 7.542 -1.604 -14.168 1.00 92.81 91 ALA A N 1
ATOM 726 C CA . ALA A 1 91 ? 7.974 -2.027 -12.839 1.00 92.81 91 ALA A CA 1
ATOM 727 C C . ALA A 1 91 ? 7.287 -1.210 -11.731 1.00 92.81 91 ALA A C 1
ATOM 729 O O . ALA A 1 91 ? 6.726 -1.787 -10.806 1.00 92.81 91 ALA A O 1
ATOM 730 N N . ILE A 1 92 ? 7.251 0.124 -11.858 1.00 95.44 92 ILE A N 1
ATOM 731 C CA . ILE A 1 92 ? 6.563 1.007 -10.901 1.00 95.44 92 ILE A CA 1
ATOM 732 C C . ILE A 1 92 ? 5.089 0.631 -10.776 1.00 95.44 92 ILE A C 1
ATOM 734 O O . ILE A 1 92 ? 4.592 0.495 -9.665 1.00 95.44 92 ILE A O 1
ATOM 738 N N . VAL A 1 93 ? 4.383 0.433 -11.894 1.00 96.56 93 VAL A N 1
ATOM 739 C CA . VAL A 1 93 ? 2.960 0.071 -11.857 1.00 96.56 93 VAL A CA 1
ATOM 740 C C . VAL A 1 93 ? 2.758 -1.275 -11.164 1.00 96.56 93 VAL A C 1
ATOM 742 O O . VAL A 1 93 ? 1.898 -1.385 -10.292 1.00 96.56 93 VAL A O 1
ATOM 745 N N . ALA A 1 94 ? 3.556 -2.283 -11.512 1.00 95.88 94 ALA A N 1
ATOM 746 C CA . ALA A 1 94 ? 3.454 -3.604 -10.908 1.00 95.88 94 ALA A CA 1
ATOM 747 C C . ALA A 1 94 ? 3.732 -3.571 -9.396 1.00 95.88 94 ALA A C 1
ATOM 749 O O . ALA A 1 94 ? 2.905 -4.045 -8.617 1.00 95.88 94 ALA A O 1
ATOM 750 N N . PHE A 1 95 ? 4.829 -2.933 -8.974 1.00 95.75 95 PHE A N 1
ATOM 751 C CA . PHE A 1 95 ? 5.155 -2.760 -7.559 1.00 95.75 95 PHE A CA 1
ATOM 752 C C . PHE A 1 95 ? 4.071 -1.969 -6.827 1.00 95.75 95 PHE A C 1
ATOM 754 O O . PHE A 1 95 ? 3.614 -2.391 -5.772 1.00 95.75 95 PHE A O 1
ATOM 761 N N . SER A 1 96 ? 3.591 -0.856 -7.386 1.00 97.88 96 SER A N 1
ATOM 762 C CA . SER A 1 96 ? 2.541 -0.057 -6.752 1.00 97.88 96 SER A CA 1
ATOM 763 C C . SER A 1 96 ? 1.250 -0.837 -6.527 1.00 97.88 96 SER A C 1
ATOM 765 O O . SER A 1 96 ? 0.653 -0.727 -5.457 1.00 97.88 96 SER A O 1
ATOM 767 N N . LEU A 1 97 ? 0.814 -1.622 -7.515 1.00 97.81 97 LEU A N 1
ATOM 768 C CA . LEU A 1 97 ? -0.396 -2.434 -7.402 1.00 97.81 97 LEU A CA 1
ATOM 769 C C . LEU A 1 97 ? -0.226 -3.544 -6.367 1.00 97.81 97 LEU A C 1
ATOM 771 O O . LEU A 1 97 ? -1.091 -3.696 -5.503 1.00 97.81 97 LEU A O 1
ATOM 775 N N . ASN A 1 98 ? 0.893 -4.264 -6.412 1.00 96.81 98 ASN A N 1
ATOM 776 C CA . ASN A 1 98 ? 1.180 -5.339 -5.474 1.00 96.81 98 ASN A CA 1
ATOM 777 C C . ASN A 1 98 ? 1.234 -4.830 -4.026 1.00 96.81 98 ASN A C 1
ATOM 779 O O . ASN A 1 98 ? 0.446 -5.246 -3.175 1.00 96.81 98 ASN A O 1
ATOM 783 N N . GLU A 1 99 ? 2.104 -3.854 -3.776 1.00 97.12 99 GLU A N 1
ATOM 784 C CA . GLU A 1 99 ? 2.382 -3.314 -2.446 1.00 97.12 99 GLU A CA 1
ATOM 785 C C . GLU A 1 99 ? 1.161 -2.602 -1.855 1.00 97.12 99 GLU A C 1
ATOM 787 O O . GLU A 1 99 ? 0.950 -2.616 -0.642 1.00 97.12 99 GLU A O 1
ATOM 792 N N . SER A 1 100 ? 0.289 -2.030 -2.696 1.00 98.50 100 SER A N 1
ATOM 793 C CA . SER A 1 100 ? -0.958 -1.423 -2.219 1.00 98.50 100 SER A CA 1
ATOM 794 C C . SER A 1 100 ? -1.860 -2.417 -1.488 1.00 98.50 100 SER A C 1
ATOM 796 O O . SER A 1 100 ? -2.514 -2.041 -0.517 1.00 98.50 100 SER A O 1
ATOM 798 N N . ALA A 1 101 ? -1.871 -3.689 -1.900 1.00 98.19 101 ALA A N 1
ATOM 799 C CA . ALA A 1 101 ? -2.663 -4.720 -1.245 1.00 98.19 101 ALA A CA 1
ATOM 800 C C . ALA A 1 101 ? -2.105 -5.067 0.141 1.00 98.19 101 ALA A C 1
ATOM 802 O O . ALA A 1 101 ? -2.872 -5.249 1.088 1.00 98.19 101 ALA A O 1
ATOM 803 N N . PHE A 1 102 ? -0.780 -5.097 0.284 1.00 97.62 102 PHE A N 1
ATOM 804 C CA . PHE A 1 102 ? -0.123 -5.309 1.571 1.00 97.62 102 PHE A CA 1
ATOM 805 C C . PHE A 1 102 ? -0.284 -4.102 2.503 1.00 97.62 102 PHE A C 1
ATOM 807 O O . PHE A 1 102 ? -0.656 -4.266 3.667 1.00 97.62 102 PHE A O 1
ATOM 814 N N . PHE A 1 103 ? -0.113 -2.875 1.998 1.00 98.44 103 PHE A N 1
ATOM 815 C CA . PHE A 1 103 ? -0.400 -1.668 2.778 1.00 98.44 103 PHE A CA 1
ATOM 816 C C . PHE A 1 103 ? -1.866 -1.587 3.202 1.00 98.44 103 PHE A C 1
ATOM 818 O O . PHE A 1 103 ? -2.144 -1.204 4.339 1.00 98.44 103 PHE A O 1
ATOM 825 N N . ALA A 1 104 ? -2.802 -1.999 2.343 1.00 98.44 104 ALA A N 1
ATOM 826 C CA . ALA A 1 104 ? -4.217 -2.030 2.691 1.00 98.44 104 ALA A CA 1
ATOM 827 C C . ALA A 1 104 ? -4.479 -2.895 3.931 1.00 98.44 104 ALA A C 1
ATOM 829 O O . ALA A 1 104 ? -5.226 -2.498 4.825 1.00 98.44 104 ALA A O 1
ATOM 830 N N . GLU A 1 105 ? -3.829 -4.054 4.035 1.00 97.69 105 GLU A N 1
ATOM 831 C CA . GLU A 1 105 ? -3.948 -4.906 5.215 1.00 97.69 105 GLU A CA 1
ATOM 832 C C . GLU A 1 105 ? -3.282 -4.332 6.454 1.00 97.69 105 GLU A C 1
ATOM 834 O O . GLU A 1 105 ? -3.850 -4.444 7.543 1.00 97.69 105 GLU A O 1
ATOM 839 N N . ILE A 1 106 ? -2.107 -3.718 6.304 1.00 98.12 106 ILE A N 1
ATOM 840 C CA . ILE A 1 106 ? -1.412 -3.050 7.407 1.00 98.12 106 ILE A CA 1
ATOM 841 C C . ILE A 1 106 ? -2.313 -1.956 7.984 1.00 98.12 106 ILE A C 1
ATOM 843 O O . ILE A 1 106 ? -2.555 -1.924 9.191 1.00 98.12 106 ILE A O 1
ATOM 847 N N . PHE A 1 107 ? -2.880 -1.101 7.131 1.00 98.12 107 PHE A N 1
ATOM 848 C CA . PHE A 1 107 ? -3.759 -0.012 7.553 1.00 98.12 107 PHE A CA 1
ATOM 849 C C . PHE A 1 107 ? -5.084 -0.512 8.119 1.00 98.12 107 PHE A C 1
ATOM 851 O O . PHE A 1 107 ? -5.539 -0.009 9.146 1.00 98.12 107 PHE A O 1
ATOM 858 N N . ARG A 1 108 ? -5.693 -1.531 7.500 1.00 97.00 108 ARG A N 1
ATOM 859 C CA . ARG A 1 108 ? -6.910 -2.170 8.016 1.00 97.00 108 ARG A CA 1
ATOM 860 C C . ARG A 1 108 ? -6.666 -2.760 9.403 1.00 97.00 108 ARG A C 1
ATOM 862 O O . ARG A 1 108 ? -7.487 -2.575 10.296 1.00 97.00 108 ARG A O 1
ATOM 869 N N . SER A 1 109 ? -5.544 -3.448 9.591 1.00 96.94 109 SER A N 1
ATOM 870 C CA . SER A 1 109 ? -5.188 -4.073 10.868 1.00 96.94 109 SER A CA 1
ATOM 871 C C . SER A 1 109 ? -4.908 -3.024 11.941 1.00 96.94 109 SER A C 1
ATOM 873 O O . SER A 1 109 ? -5.442 -3.139 13.038 1.00 96.94 109 SER A O 1
ATOM 875 N N . ALA A 1 110 ? -4.170 -1.963 11.601 1.00 96.94 110 ALA A N 1
ATOM 876 C CA . ALA A 1 110 ? -3.900 -0.845 12.503 1.00 96.94 110 ALA A CA 1
ATOM 877 C C . ALA A 1 110 ? -5.174 -0.080 12.896 1.00 96.94 110 ALA A C 1
ATOM 879 O O . ALA A 1 110 ? -5.301 0.378 14.028 1.00 96.94 110 ALA A O 1
ATOM 880 N N . TYR A 1 111 ? -6.141 0.047 11.983 1.00 95.88 111 TYR A N 1
ATOM 881 C CA . TYR A 1 111 ? -7.449 0.612 12.305 1.00 95.88 111 TYR A CA 1
ATOM 882 C C . TYR A 1 111 ? -8.233 -0.291 13.267 1.00 95.88 111 TYR A C 1
ATOM 884 O O . TYR A 1 111 ? -8.809 0.190 14.240 1.00 95.88 111 TYR A O 1
ATOM 892 N N . LEU A 1 112 ? -8.263 -1.601 13.004 1.00 94.50 112 LEU A N 1
ATOM 893 C CA . LEU A 1 112 ? -9.029 -2.565 13.800 1.00 94.50 112 LEU A CA 1
ATOM 894 C C . LEU A 1 112 ? -8.420 -2.850 15.177 1.00 94.50 112 LEU A C 1
ATOM 896 O O . LEU A 1 112 ? -9.140 -3.326 16.051 1.00 94.50 112 LEU A O 1
ATOM 900 N N . SER A 1 113 ? -7.132 -2.568 15.381 1.00 94.56 113 SER A N 1
ATOM 901 C CA . SER A 1 113 ? -6.475 -2.695 16.686 1.00 94.56 113 SER A CA 1
ATOM 902 C C . SER A 1 113 ? -6.797 -1.554 17.653 1.00 94.56 113 SER A C 1
ATOM 904 O O . SER A 1 113 ? -6.421 -1.634 18.819 1.00 94.56 113 SER A O 1
ATOM 906 N N . LEU A 1 114 ? -7.445 -0.479 17.188 1.00 93.56 114 LEU A N 1
ATOM 907 C CA . LEU A 1 114 ? -7.827 0.639 18.047 1.00 93.56 114 LEU A CA 1
ATOM 908 C C . LEU A 1 114 ? -9.002 0.263 18.952 1.00 93.56 114 LEU A C 1
ATOM 910 O O . LEU A 1 114 ? -9.968 -0.369 18.519 1.00 93.56 114 LEU A O 1
ATOM 914 N N . ASP A 1 115 ? -8.937 0.714 20.204 1.00 93.62 115 ASP A N 1
ATOM 915 C CA . ASP A 1 115 ? -10.013 0.505 21.163 1.00 93.62 115 ASP A CA 1
ATOM 916 C C . ASP A 1 115 ? -11.284 1.265 20.751 1.00 93.62 115 ASP A C 1
ATOM 918 O O . ASP A 1 115 ? -11.262 2.456 20.422 1.00 93.62 115 ASP A O 1
ATOM 922 N N . ARG A 1 116 ? -12.425 0.570 20.806 1.00 90.44 116 ARG A N 1
ATOM 923 C CA . ARG A 1 116 ? -13.727 1.168 20.496 1.00 90.44 116 ARG A CA 1
ATOM 924 C C . ARG A 1 116 ? -14.138 2.207 21.532 1.00 90.44 116 ARG A C 1
ATOM 926 O O . ARG A 1 116 ? -14.754 3.198 21.143 1.00 90.44 116 ARG A O 1
ATOM 933 N N . GLY A 1 117 ? -13.726 2.045 22.791 1.00 93.81 117 GLY A N 1
ATOM 934 C CA . GLY A 1 117 ? -14.022 2.996 23.863 1.00 93.81 117 GLY A CA 1
ATOM 935 C C . GLY A 1 117 ? -13.506 4.405 23.568 1.00 93.81 117 GLY A C 1
ATOM 936 O O . GLY A 1 117 ? -14.205 5.385 23.816 1.00 93.81 117 GLY A O 1
ATOM 937 N N . GLN A 1 118 ? -12.334 4.535 22.938 1.00 91.81 118 GLN A N 1
ATOM 938 C CA . GLN A 1 118 ? -11.818 5.840 22.508 1.00 91.81 118 GLN A CA 1
ATOM 939 C C . GLN A 1 118 ? -12.691 6.511 21.443 1.00 91.81 118 GLN A C 1
ATOM 941 O O . GLN A 1 118 ? -12.859 7.733 21.454 1.00 91.81 118 GLN A O 1
ATOM 946 N N . MET A 1 119 ? -13.242 5.724 20.518 1.00 92.06 119 MET A N 1
ATOM 947 C CA . MET A 1 119 ? -14.128 6.241 19.478 1.00 92.06 119 MET A CA 1
ATOM 948 C C . MET A 1 119 ? -15.466 6.682 20.076 1.00 92.06 119 MET A C 1
ATOM 950 O O . MET A 1 119 ? -15.926 7.782 19.782 1.00 92.06 119 MET A O 1
ATOM 954 N N . GLU A 1 120 ? -16.040 5.879 20.971 1.00 93.38 120 GLU A N 1
ATOM 955 C CA . GLU A 1 120 ? -17.288 6.190 21.678 1.00 93.38 120 GLU A CA 1
ATOM 956 C C . GLU A 1 120 ? -17.145 7.413 22.602 1.00 93.38 120 GLU A C 1
ATOM 958 O O . GLU A 1 120 ? -18.024 8.277 22.637 1.00 93.38 120 GLU A O 1
ATOM 963 N N . ALA A 1 121 ? -16.010 7.552 23.295 1.00 94.44 121 ALA A N 1
ATOM 964 C CA . ALA A 1 121 ? -15.714 8.716 24.129 1.00 94.44 121 ALA A CA 1
ATOM 965 C C . ALA A 1 121 ? -15.590 10.002 23.297 1.00 94.44 121 ALA A C 1
ATOM 967 O O . ALA A 1 121 ? -16.168 11.031 23.642 1.00 94.44 121 ALA A O 1
ATOM 968 N N . ALA A 1 122 ? -14.875 9.949 22.172 1.00 94.00 122 ALA A N 1
ATOM 969 C CA . ALA A 1 122 ? -14.737 11.088 21.270 1.00 94.00 122 ALA A CA 1
ATOM 970 C C . ALA A 1 122 ? -16.076 11.493 20.623 1.00 94.00 122 ALA A C 1
ATOM 972 O O . ALA A 1 122 ? -16.355 12.686 20.489 1.00 94.00 122 ALA A O 1
ATOM 973 N N . GLU A 1 123 ? -16.928 10.525 20.274 1.00 93.75 123 GLU A N 1
ATOM 974 C CA . GLU A 1 123 ? -18.295 10.789 19.806 1.00 93.75 123 GLU A CA 1
ATOM 975 C C . GLU A 1 123 ? -19.171 11.409 20.906 1.00 93.75 123 GLU A C 1
ATOM 977 O O . GLU A 1 123 ? -19.906 12.357 20.633 1.00 93.75 123 GLU A O 1
ATOM 982 N N . SER A 1 124 ? -19.028 10.965 22.160 1.00 96.50 124 SER A N 1
ATOM 983 C CA . SER A 1 124 ? -19.731 11.539 23.323 1.00 96.50 124 SER A CA 1
ATOM 984 C C . SER A 1 124 ? -19.325 12.991 23.612 1.00 96.50 124 SER A C 1
ATOM 986 O O . SER A 1 124 ? -20.122 13.770 24.129 1.00 96.50 124 SER A O 1
ATOM 988 N N . LEU A 1 125 ? -18.106 13.382 23.227 1.00 96.19 125 LEU A N 1
ATOM 989 C CA . LEU A 1 125 ? -17.620 14.767 23.265 1.00 96.19 125 LEU A CA 1
ATOM 990 C C . LEU A 1 125 ? -18.074 15.606 22.052 1.00 96.19 125 LEU A C 1
ATOM 992 O O . LEU A 1 125 ? -17.636 16.746 21.892 1.00 96.19 125 LEU A O 1
ATOM 996 N N . GLY A 1 126 ? -18.933 15.063 21.184 1.00 96.44 126 GLY A N 1
ATOM 997 C CA . GLY A 1 126 ? -19.507 15.772 20.040 1.00 96.44 126 GLY A CA 1
ATOM 998 C C . GLY A 1 126 ? -18.596 15.853 18.812 1.00 96.44 126 GLY A C 1
ATOM 999 O O . GLY A 1 126 ? -18.848 16.670 17.924 1.00 96.44 126 GLY A O 1
ATOM 1000 N N . MET A 1 127 ? -17.536 15.036 18.724 1.00 97.38 127 MET A N 1
ATOM 1001 C CA . MET A 1 127 ? -16.698 15.006 17.523 1.00 97.38 127 MET A CA 1
ATOM 1002 C C . MET A 1 127 ? -17.469 14.457 16.321 1.00 97.38 127 MET A C 1
ATOM 1004 O O . MET A 1 127 ? -18.018 13.356 16.352 1.00 97.38 127 MET A O 1
ATOM 1008 N N . ASN A 1 128 ? -17.431 15.181 15.202 1.00 95.44 128 ASN A N 1
ATOM 1009 C CA . ASN A 1 128 ? -17.897 14.638 13.929 1.00 95.44 128 ASN A CA 1
ATOM 1010 C C . ASN A 1 128 ? -16.907 13.592 13.372 1.00 95.44 128 ASN A C 1
ATOM 1012 O O . ASN A 1 128 ? -15.756 13.502 13.803 1.00 95.44 128 ASN A O 1
ATOM 1016 N N . LYS A 1 129 ? -17.329 12.812 12.367 1.00 91.94 129 LYS A N 1
ATOM 1017 C CA . LYS A 1 129 ? -16.523 11.710 11.803 1.00 91.94 129 LYS A CA 1
ATOM 1018 C C . LYS A 1 129 ? -15.145 12.150 11.297 1.00 91.94 129 LYS A C 1
ATOM 1020 O O . LYS A 1 129 ? -14.181 11.404 11.444 1.00 91.94 129 LYS A O 1
ATOM 1025 N N . TRP A 1 130 ? -15.030 13.359 10.746 1.00 94.50 130 TRP A N 1
ATOM 1026 C CA . TRP A 1 130 ? -13.751 13.893 10.276 1.00 94.50 130 TRP A CA 1
ATOM 1027 C C . TRP A 1 130 ? -12.827 14.291 11.432 1.00 94.50 130 TRP A C 1
ATOM 1029 O O . TRP A 1 130 ? -11.633 13.996 11.399 1.00 94.50 130 TRP A O 1
ATOM 1039 N N . GLN A 1 131 ? -13.371 14.920 12.475 1.00 96.88 131 GLN A N 1
ATOM 1040 C CA . GLN A 1 131 ? -12.629 15.255 13.692 1.00 96.88 131 GLN A CA 1
ATOM 1041 C C . GLN A 1 131 ? -12.148 13.993 14.406 1.00 96.88 131 GLN A C 1
ATOM 1043 O O . GLN A 1 131 ? -10.961 13.904 14.716 1.00 96.88 131 GLN A O 1
ATOM 1048 N N . LEU A 1 132 ? -13.039 13.016 14.596 1.00 95.62 132 LEU A N 1
ATOM 1049 C CA . LEU A 1 132 ? -12.720 11.711 15.166 1.00 95.62 132 LEU A CA 1
ATOM 1050 C C . LEU A 1 132 ? -11.589 11.039 14.378 1.00 95.62 132 LEU A C 1
ATOM 1052 O O . LEU A 1 132 ? -10.581 10.630 14.955 1.00 95.62 132 LEU A O 1
ATOM 1056 N N . PHE A 1 133 ? -11.716 10.986 13.049 1.00 94.06 133 PHE A N 1
ATOM 1057 C CA . PHE A 1 133 ? -10.698 10.380 12.202 1.00 94.06 133 PHE A CA 1
ATOM 1058 C C . PHE A 1 133 ? -9.350 11.096 12.323 1.00 94.06 133 PHE A C 1
ATOM 1060 O O . PHE A 1 133 ? -8.348 10.477 12.661 1.00 94.06 133 PHE A O 1
ATOM 1067 N N . ARG A 1 134 ? -9.314 12.412 12.093 1.00 96.38 134 ARG A N 1
ATOM 1068 C CA . ARG A 1 134 ? -8.064 13.181 12.040 1.00 96.38 134 ARG A CA 1
ATOM 1069 C C . ARG A 1 134 ? -7.365 13.298 13.397 1.00 96.38 134 ARG A C 1
ATOM 1071 O O . ARG A 1 134 ? -6.141 13.369 13.428 1.00 96.38 134 ARG A O 1
ATOM 1078 N N . ARG A 1 135 ? -8.118 13.399 14.497 1.00 95.88 135 ARG A N 1
ATOM 1079 C CA . ARG A 1 135 ? -7.565 13.708 15.829 1.00 95.88 135 ARG A CA 1
ATOM 1080 C C . ARG A 1 135 ? -7.350 12.480 16.706 1.00 95.88 135 ARG A C 1
ATOM 1082 O O . ARG A 1 135 ? -6.494 12.540 17.577 1.00 95.88 135 ARG A O 1
ATOM 1089 N N . VAL A 1 136 ? -8.108 11.405 16.491 1.00 95.38 136 VAL A N 1
ATOM 1090 C CA . VAL A 1 136 ? -8.068 10.212 17.351 1.00 95.38 136 VAL A CA 1
ATOM 1091 C C . VAL A 1 136 ? -7.577 9.005 16.566 1.00 95.38 136 VAL A C 1
ATOM 1093 O O . VAL A 1 136 ? -6.568 8.409 16.927 1.00 95.38 136 VAL A O 1
ATOM 1096 N N . ILE A 1 137 ? -8.249 8.663 15.468 1.00 95.31 137 ILE A N 1
ATOM 1097 C CA . ILE A 1 137 ? -7.994 7.408 14.748 1.00 95.31 137 ILE A CA 1
ATOM 1098 C C . ILE A 1 137 ? -6.663 7.461 13.993 1.00 95.31 137 ILE A C 1
ATOM 1100 O O . ILE A 1 137 ? -5.808 6.603 14.187 1.00 95.31 137 ILE A O 1
ATOM 1104 N N . PHE A 1 138 ? -6.472 8.465 13.136 1.00 94.69 138 PHE A N 1
ATOM 1105 C CA . PHE A 1 138 ? -5.340 8.529 12.215 1.00 94.69 138 PHE A CA 1
ATOM 1106 C C . PHE A 1 138 ? -3.978 8.571 12.924 1.00 94.69 138 PHE A C 1
ATOM 1108 O O . PHE A 1 138 ? -3.129 7.762 12.559 1.00 94.69 138 PHE A O 1
ATOM 1115 N N . PRO A 1 139 ? -3.739 9.416 13.950 1.00 95.50 139 PRO A N 1
ATOM 1116 C CA . PRO A 1 139 ? -2.438 9.454 14.621 1.00 95.50 139 PRO A CA 1
ATOM 1117 C C . PRO A 1 139 ? -2.072 8.118 15.282 1.00 95.50 139 PRO A C 1
ATOM 1119 O O . PRO A 1 139 ? -0.928 7.677 15.195 1.00 95.50 139 PRO A O 1
ATOM 1122 N N . GLN A 1 140 ? -3.052 7.450 15.898 1.00 96.31 140 GLN A N 1
ATOM 1123 C CA . GLN A 1 140 ? -2.842 6.175 16.585 1.00 96.31 140 GLN A CA 1
ATOM 1124 C C . GLN A 1 140 ? -2.652 5.019 15.596 1.00 96.31 140 GLN A C 1
ATOM 1126 O O . GLN A 1 140 ? -1.710 4.239 15.731 1.00 96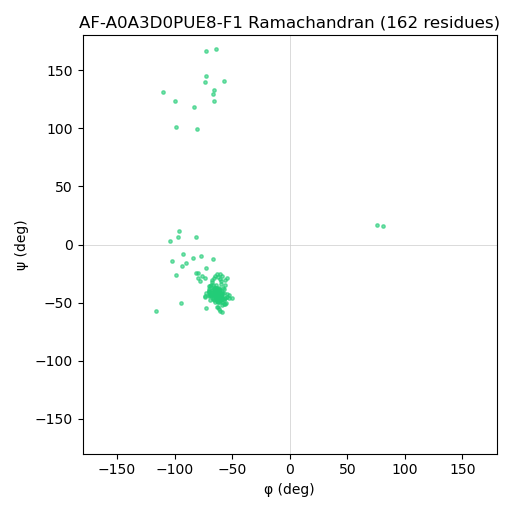.31 140 GLN A O 1
ATOM 1131 N N . ALA A 1 141 ? -3.490 4.945 14.557 1.00 96.00 141 ALA A N 1
ATOM 1132 C CA . ALA A 1 141 ? -3.355 3.946 13.502 1.00 96.00 141 ALA A CA 1
ATOM 1133 C C . ALA A 1 141 ? -2.032 4.108 12.737 1.00 96.00 141 ALA A C 1
ATOM 1135 O O . ALA A 1 141 ? -1.356 3.120 12.475 1.00 96.00 141 ALA A O 1
ATOM 1136 N N . ALA A 1 142 ? -1.622 5.340 12.419 1.00 95.38 142 ALA A N 1
ATOM 1137 C CA . ALA A 1 142 ? -0.356 5.603 11.737 1.00 95.38 142 ALA A CA 1
ATOM 1138 C C . ALA A 1 142 ? 0.850 5.160 12.579 1.00 95.38 142 ALA A C 1
ATOM 1140 O O . ALA A 1 142 ? 1.750 4.504 12.057 1.00 95.38 142 ALA A O 1
ATOM 1141 N N . ALA A 1 143 ? 0.846 5.458 13.883 1.00 96.25 143 ALA A N 1
ATOM 1142 C CA . ALA A 1 143 ? 1.897 5.013 14.796 1.00 96.25 143 ALA A CA 1
ATOM 1143 C C . ALA A 1 143 ? 1.965 3.478 14.893 1.00 96.25 143 ALA A C 1
ATOM 1145 O O . ALA A 1 143 ? 3.051 2.906 14.848 1.00 96.25 143 ALA A O 1
ATOM 1146 N N . SER A 1 144 ? 0.811 2.809 14.965 1.00 96.50 144 SER A N 1
ATOM 1147 C CA . SER A 1 144 ? 0.726 1.344 15.011 1.00 96.50 144 SER A CA 1
ATOM 1148 C C . SER A 1 144 ? 1.136 0.674 13.691 1.00 96.50 144 SER A C 1
ATOM 1150 O O . SER A 1 144 ? 1.764 -0.382 13.706 1.00 96.50 144 SER A O 1
ATOM 1152 N N . ALA A 1 145 ? 0.828 1.292 12.547 1.00 97.31 145 ALA A N 1
ATOM 1153 C CA . ALA A 1 145 ? 1.180 0.782 11.224 1.00 97.31 145 ALA A CA 1
ATOM 1154 C C . ALA A 1 145 ? 2.676 0.926 10.898 1.00 97.31 145 ALA A C 1
ATOM 1156 O O . ALA A 1 145 ? 3.210 0.123 10.133 1.00 97.31 145 ALA A O 1
ATOM 1157 N N . LEU A 1 146 ? 3.355 1.928 11.471 1.00 96.31 146 LEU A N 1
ATOM 1158 C CA . LEU A 1 146 ? 4.724 2.323 11.116 1.00 96.31 146 LEU A CA 1
ATOM 1159 C C . LEU A 1 146 ? 5.736 1.156 11.069 1.00 96.31 146 LEU A C 1
ATOM 1161 O O . LEU A 1 146 ? 6.474 1.075 10.080 1.00 96.31 146 LEU A O 1
ATOM 1165 N N . PRO A 1 147 ? 5.788 0.232 12.053 1.00 97.00 147 PRO A N 1
ATOM 1166 C CA . PRO A 1 147 ? 6.757 -0.864 12.028 1.00 97.00 147 PRO A CA 1
ATOM 1167 C C . PRO A 1 147 ? 6.530 -1.812 10.844 1.00 97.00 147 PRO A C 1
ATOM 1169 O O . PRO A 1 147 ? 7.472 -2.159 10.134 1.00 97.00 147 PRO A O 1
ATOM 1172 N N . ASN A 1 148 ? 5.272 -2.173 10.580 1.00 97.25 148 ASN A N 1
ATOM 1173 C CA . ASN A 1 148 ? 4.917 -3.068 9.478 1.00 97.25 148 ASN A CA 1
ATOM 1174 C C . ASN A 1 148 ? 5.117 -2.393 8.118 1.00 97.25 148 ASN A C 1
ATOM 1176 O O . ASN A 1 148 ? 5.654 -3.012 7.204 1.00 97.25 148 ASN A O 1
ATOM 1180 N N . THR A 1 149 ? 4.764 -1.110 8.000 1.00 96.81 149 THR A N 1
ATOM 1181 C CA . THR A 1 149 ? 5.033 -0.304 6.800 1.00 96.81 149 THR A CA 1
ATOM 1182 C C . THR A 1 149 ? 6.530 -0.255 6.501 1.00 96.81 149 THR A C 1
ATOM 1184 O O . THR A 1 149 ? 6.935 -0.412 5.354 1.00 96.81 149 THR A O 1
ATOM 1187 N N . THR A 1 150 ? 7.368 -0.087 7.528 1.00 96.19 150 THR A N 1
ATOM 1188 C CA . THR A 1 150 ? 8.829 -0.068 7.369 1.00 96.19 150 THR A CA 1
ATOM 1189 C C . THR A 1 150 ? 9.351 -1.417 6.881 1.00 96.19 150 THR A C 1
ATOM 1191 O O . THR A 1 150 ? 10.141 -1.459 5.941 1.00 96.19 150 THR A O 1
ATOM 1194 N N . ASN A 1 151 ? 8.877 -2.520 7.468 1.00 96.12 151 ASN A N 1
ATOM 1195 C CA . ASN A 1 151 ? 9.246 -3.865 7.022 1.00 96.12 151 ASN A CA 1
ATOM 1196 C C . ASN A 1 151 ? 8.858 -4.107 5.558 1.00 96.12 151 ASN A C 1
ATOM 1198 O O . ASN A 1 151 ? 9.674 -4.624 4.801 1.00 96.12 151 ASN A O 1
ATOM 1202 N N . MET A 1 152 ? 7.666 -3.664 5.153 1.00 94.94 152 MET A N 1
ATOM 1203 C CA . MET A 1 152 ? 7.189 -3.783 3.775 1.00 94.94 152 MET A CA 1
ATOM 1204 C C . MET A 1 152 ? 8.065 -2.995 2.791 1.00 94.94 152 MET A C 1
ATOM 1206 O O . MET A 1 152 ? 8.498 -3.518 1.772 1.00 94.94 152 MET A O 1
ATOM 1210 N N . ILE A 1 153 ? 8.434 -1.754 3.127 1.00 95.00 153 ILE A N 1
ATOM 1211 C CA . ILE A 1 153 ? 9.339 -0.944 2.292 1.00 95.00 153 ILE A CA 1
ATOM 1212 C C . ILE A 1 153 ? 10.717 -1.614 2.155 1.00 95.00 153 ILE A C 1
ATOM 1214 O O . ILE A 1 153 ? 11.310 -1.602 1.076 1.00 95.00 153 ILE A O 1
ATOM 1218 N N . LEU A 1 154 ? 11.235 -2.217 3.231 1.00 93.31 154 LEU A N 1
ATOM 1219 C CA . LEU A 1 154 ? 12.498 -2.960 3.191 1.00 93.31 154 LEU A CA 1
ATOM 1220 C C . LEU A 1 154 ? 12.400 -4.235 2.346 1.00 93.31 154 LEU A C 1
ATOM 1222 O O . LEU A 1 154 ? 13.395 -4.635 1.742 1.00 93.31 154 LEU A O 1
ATOM 1226 N N . GLU A 1 155 ? 11.238 -4.880 2.309 1.00 92.12 155 GLU A N 1
ATOM 1227 C CA . GLU A 1 155 ? 10.967 -6.023 1.438 1.00 92.12 155 GLU A CA 1
ATOM 1228 C C . GLU A 1 155 ? 10.912 -5.598 -0.032 1.00 92.12 155 GLU A C 1
ATOM 1230 O O . GLU A 1 155 ? 11.646 -6.157 -0.849 1.00 92.12 155 GLU A O 1
ATOM 1235 N N . LEU A 1 156 ? 10.185 -4.525 -0.354 1.00 91.62 156 LEU A N 1
ATOM 1236 C CA . LEU A 1 156 ? 10.163 -3.964 -1.705 1.00 91.62 156 LEU A CA 1
ATOM 1237 C C . LEU A 1 156 ? 11.564 -3.553 -2.176 1.00 91.62 156 LEU A C 1
ATOM 1239 O O . LEU A 1 156 ? 11.935 -3.812 -3.317 1.00 91.62 156 LEU A O 1
ATOM 1243 N N . MET A 1 157 ? 12.385 -2.955 -1.308 1.00 90.56 157 MET A N 1
ATOM 1244 C CA . MET A 1 157 ? 13.770 -2.602 -1.645 1.00 90.56 157 MET A CA 1
ATOM 1245 C C . MET A 1 157 ? 14.618 -3.828 -2.035 1.00 90.56 157 MET A C 1
ATOM 1247 O O . MET A 1 157 ? 15.530 -3.720 -2.856 1.00 90.56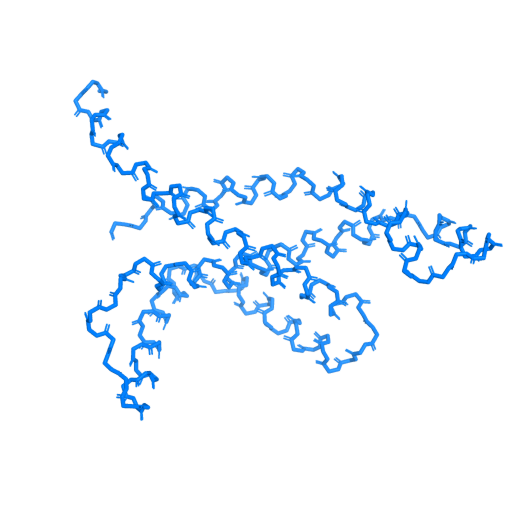 157 MET A O 1
ATOM 1251 N N . LYS A 1 158 ? 14.327 -5.006 -1.470 1.00 86.00 158 LYS A N 1
ATOM 1252 C CA . LYS A 1 158 ? 14.965 -6.262 -1.893 1.00 86.00 158 LYS A CA 1
ATOM 1253 C C . LYS A 1 158 ? 14.408 -6.715 -3.237 1.00 86.00 158 LYS A C 1
ATOM 1255 O O . LYS A 1 158 ? 15.188 -7.070 -4.114 1.00 86.00 158 LYS A O 1
ATOM 1260 N N . ASN A 1 159 ? 13.092 -6.645 -3.419 1.00 82.69 159 ASN A N 1
ATOM 1261 C CA . ASN A 1 159 ? 12.425 -7.072 -4.650 1.00 82.69 159 ASN A CA 1
ATOM 1262 C C . ASN A 1 159 ? 12.858 -6.237 -5.866 1.00 82.69 159 ASN A C 1
ATOM 1264 O O . ASN A 1 159 ? 13.124 -6.800 -6.922 1.00 82.69 159 ASN A O 1
ATOM 1268 N N . THR A 1 160 ? 13.068 -4.926 -5.704 1.00 80.88 160 THR A N 1
ATOM 1269 C CA . THR A 1 160 ? 13.613 -4.047 -6.759 1.00 80.88 160 THR A CA 1
ATOM 1270 C C . THR A 1 160 ? 15.066 -4.358 -7.136 1.00 80.88 160 THR A C 1
ATOM 1272 O O . THR A 1 160 ? 15.554 -3.845 -8.139 1.00 80.88 160 THR A O 1
ATOM 1275 N N . SER A 1 161 ? 15.769 -5.173 -6.342 1.00 69.75 161 SER A N 1
ATOM 1276 C CA . SER A 1 161 ? 17.156 -5.590 -6.587 1.00 69.75 161 SER A CA 1
ATOM 1277 C C . SER A 1 161 ? 17.274 -7.014 -7.150 1.00 69.75 161 SER A C 1
ATOM 1279 O O . SER A 1 161 ? 18.358 -7.396 -7.588 1.00 69.75 161 SER A O 1
ATOM 1281 N N . ILE A 1 162 ? 16.201 -7.814 -7.087 1.00 57.28 162 ILE A N 1
ATOM 1282 C CA . ILE A 1 162 ? 16.191 -9.242 -7.459 1.00 57.28 162 ILE A CA 1
ATOM 1283 C C . ILE A 1 162 ? 15.840 -9.459 -8.937 1.00 57.28 162 ILE A C 1
ATOM 1285 O O . ILE A 1 162 ? 16.131 -10.530 -9.462 1.00 57.28 162 ILE A O 1
ATOM 1289 N N . GLU A 1 163 ? 15.282 -8.466 -9.626 1.00 45.16 163 GLU A N 1
ATOM 1290 C CA . GLU A 1 163 ? 14.946 -8.577 -11.048 1.00 45.16 163 GLU A CA 1
ATOM 1291 C C . GLU A 1 163 ? 16.033 -7.932 -11.927 1.00 45.16 163 GLU A C 1
ATOM 1293 O O . GLU A 1 163 ? 16.104 -6.701 -11.995 1.00 45.16 163 GLU A O 1
ATOM 1298 N N . PRO A 1 164 ? 16.934 -8.735 -12.533 1.00 38.34 164 PRO A N 1
ATOM 1299 C CA . PRO A 1 164 ? 17.865 -8.278 -13.564 1.00 38.34 164 PRO A CA 1
ATOM 1300 C C . PRO A 1 16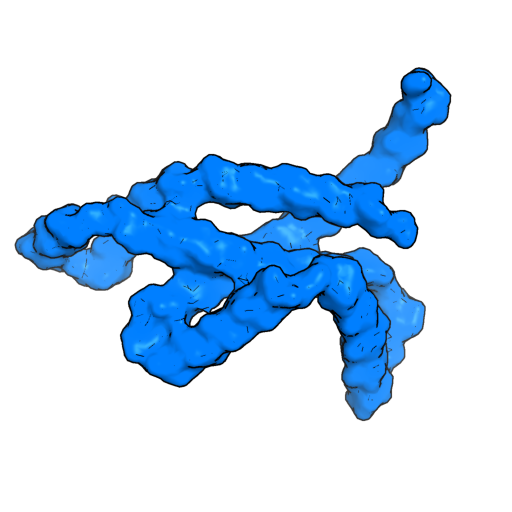4 ? 17.182 -7.993 -14.907 1.00 38.34 164 PRO A C 1
ATOM 1302 O O . PRO A 1 164 ? 16.177 -8.667 -15.231 1.00 38.34 164 PRO A O 1
#